Protein AF-A0A7K7WSP6-F1 (afdb_monomer_lite)

Radius of gyration: 15.65 Å; chains: 1; bounding box: 43×28×38 Å

Organism: NCBI:txid2585813

Sequence (96 aa):
SLLGRHLLRPRAAQAYAGALDAVVTDLLRRLQCQRDRHPQHLVPDVATEFYKFGLEGISSVLFGSRLGCLEPEVPRDTETFIRSINTMFVTTLLTM

Structure (mmCIF, N/CA/C/O backbone):
data_AF-A0A7K7WSP6-F1
#
_entry.id   AF-A0A7K7WSP6-F1
#
loop_
_atom_site.group_PDB
_atom_site.id
_atom_site.type_symbol
_atom_site.label_atom_id
_atom_site.label_alt_id
_atom_site.label_comp_id
_atom_site.label_asym_id
_atom_site.label_entity_id
_atom_site.label_seq_id
_atom_site.pdbx_PDB_ins_code
_atom_site.Cartn_x
_atom_site.Cartn_y
_atom_site.Cartn_z
_atom_site.occupancy
_atom_site.B_iso_or_equiv
_atom_site.auth_seq_id
_atom_site.auth_comp_id
_atom_site.auth_asym_id
_atom_site.auth_atom_id
_atom_site.pdbx_PDB_model_num
ATOM 1 N N . SER A 1 1 ? 21.387 9.123 -11.906 1.00 63.88 1 SER A N 1
ATOM 2 C CA . SER A 1 1 ? 21.545 7.851 -11.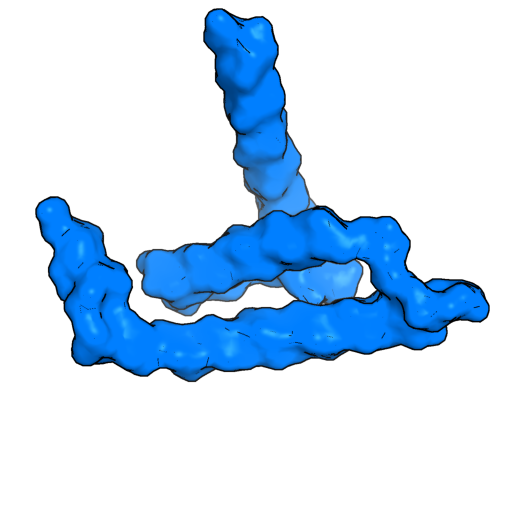171 1.00 63.88 1 SER A CA 1
ATOM 3 C C . SER A 1 1 ? 20.999 6.695 -12.007 1.00 63.88 1 SER A C 1
ATOM 5 O O . SER A 1 1 ? 20.212 6.941 -12.920 1.00 63.88 1 SER A O 1
ATOM 7 N N . LEU A 1 2 ? 21.411 5.454 -11.716 1.00 71.81 2 LEU A N 1
ATOM 8 C CA . LEU A 1 2 ? 20.865 4.236 -12.336 1.00 71.81 2 LEU A CA 1
ATOM 9 C C . LEU A 1 2 ? 19.335 4.161 -12.146 1.00 71.81 2 LEU A C 1
ATOM 11 O O . LEU A 1 2 ? 18.601 4.003 -13.116 1.00 71.81 2 LEU A O 1
ATOM 15 N N . LEU A 1 3 ? 18.861 4.423 -10.922 1.00 73.12 3 LEU A N 1
ATOM 16 C CA . LEU A 1 3 ? 17.440 4.420 -10.547 1.00 73.12 3 LEU A CA 1
ATOM 17 C C . LEU A 1 3 ? 16.590 5.414 -11.348 1.00 73.12 3 LEU A C 1
ATOM 19 O O . LEU A 1 3 ? 15.512 5.061 -11.815 1.00 73.12 3 LEU A O 1
ATOM 23 N N . GLY A 1 4 ? 17.083 6.635 -11.584 1.00 75.31 4 GLY A N 1
ATOM 24 C CA . GLY A 1 4 ? 16.319 7.653 -12.315 1.00 75.31 4 GLY A CA 1
ATOM 25 C C . GLY A 1 4 ? 15.951 7.229 -13.741 1.00 75.31 4 GLY A C 1
ATOM 26 O O . GLY A 1 4 ? 14.898 7.602 -14.247 1.00 75.31 4 GLY A O 1
ATOM 27 N N . ARG A 1 5 ? 16.769 6.389 -14.390 1.00 75.75 5 ARG A N 1
ATOM 28 C CA . ARG A 1 5 ? 16.467 5.874 -15.736 1.00 75.75 5 ARG A CA 1
ATOM 29 C C . ARG A 1 5 ? 15.322 4.859 -15.745 1.00 75.75 5 ARG A C 1
ATOM 31 O O . ARG A 1 5 ? 14.656 4.753 -16.770 1.00 75.75 5 ARG A O 1
ATOM 38 N N . HIS A 1 6 ? 15.109 4.144 -14.645 1.00 76.38 6 HIS A N 1
ATOM 39 C CA . HIS A 1 6 ? 14.060 3.131 -14.517 1.00 76.38 6 HIS A CA 1
ATOM 40 C C . HIS A 1 6 ? 12.777 3.699 -13.899 1.00 76.38 6 HIS A C 1
ATOM 42 O O . HIS A 1 6 ? 11.695 3.326 -14.323 1.00 76.38 6 HIS A O 1
ATOM 48 N N . LEU A 1 7 ? 12.883 4.661 -12.979 1.00 78.81 7 LEU A N 1
ATOM 49 C CA . LEU A 1 7 ? 11.720 5.213 -12.277 1.00 78.81 7 LEU A CA 1
ATOM 50 C C . LEU A 1 7 ? 11.122 6.463 -12.936 1.00 78.81 7 LEU A C 1
ATOM 52 O O . LEU A 1 7 ? 9.922 6.681 -12.834 1.00 78.81 7 LEU A O 1
ATOM 56 N N . LEU A 1 8 ? 11.932 7.291 -13.610 1.00 79.50 8 LEU A N 1
ATOM 57 C CA . LEU A 1 8 ? 11.489 8.615 -14.084 1.00 79.50 8 LEU A CA 1
ATOM 58 C C . LEU A 1 8 ? 11.253 8.680 -15.597 1.00 79.50 8 LEU A C 1
ATOM 60 O O . LEU A 1 8 ? 10.684 9.650 -16.093 1.00 79.50 8 LEU A O 1
ATOM 64 N N . ARG A 1 9 ? 11.704 7.679 -16.365 1.00 85.25 9 ARG A N 1
ATOM 65 C CA . ARG A 1 9 ? 11.460 7.655 -17.814 1.00 85.25 9 ARG A CA 1
ATOM 66 C C . ARG A 1 9 ? 10.016 7.232 -18.077 1.00 85.25 9 ARG A C 1
ATOM 68 O O . ARG A 1 9 ? 9.668 6.130 -17.663 1.00 85.25 9 ARG A O 1
ATOM 75 N N . PRO A 1 10 ? 9.221 7.994 -18.852 1.00 84.12 10 PRO A N 1
ATOM 76 C CA . PRO A 1 10 ? 7.806 7.690 -19.073 1.00 84.12 10 PRO A CA 1
ATOM 77 C C . PRO A 1 10 ? 7.546 6.252 -19.533 1.00 84.12 10 PRO A C 1
ATOM 79 O O . PRO A 1 10 ? 6.693 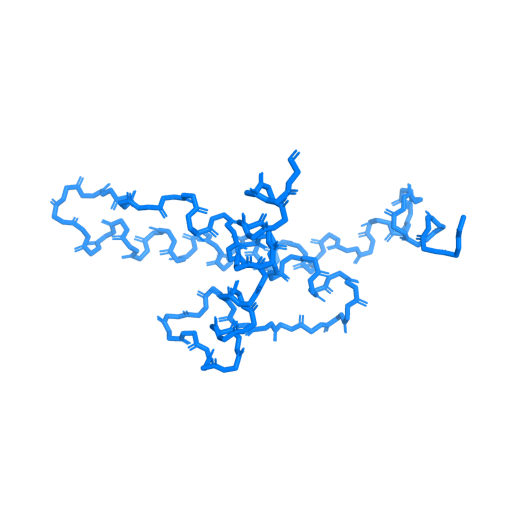5.579 -18.972 1.00 84.12 10 PRO A O 1
ATOM 82 N N . ARG A 1 11 ? 8.347 5.736 -20.479 1.00 83.31 11 ARG A N 1
ATOM 83 C CA . ARG A 1 11 ? 8.229 4.345 -20.959 1.00 83.31 11 ARG A CA 1
ATOM 84 C C . ARG A 1 11 ? 8.497 3.297 -19.877 1.00 83.31 11 ARG A C 1
ATOM 86 O O . ARG A 1 11 ? 7.879 2.244 -19.898 1.00 83.31 11 ARG A O 1
ATOM 93 N N . ALA A 1 12 ? 9.432 3.569 -18.969 1.00 80.75 12 ALA A N 1
ATOM 94 C CA . ALA A 1 12 ? 9.740 2.659 -17.871 1.00 80.75 12 ALA A CA 1
ATOM 95 C C . ALA A 1 12 ? 8.666 2.752 -16.775 1.00 80.75 12 ALA A C 1
ATOM 97 O O . ALA A 1 12 ? 8.189 1.725 -16.309 1.00 80.75 12 ALA A O 1
ATOM 98 N N . ALA A 1 13 ? 8.197 3.965 -16.466 1.00 82.69 13 ALA A N 1
ATOM 99 C CA . ALA A 1 13 ? 7.094 4.193 -15.535 1.00 82.69 13 ALA A CA 1
ATOM 100 C C . ALA A 1 13 ? 5.788 3.514 -15.987 1.00 82.69 13 ALA A C 1
ATOM 102 O O . ALA A 1 13 ? 5.038 2.991 -15.168 1.00 82.69 13 ALA A O 1
ATOM 103 N N . GLN A 1 14 ? 5.545 3.465 -17.299 1.00 88.69 14 GLN A N 1
ATOM 104 C CA . GLN A 1 14 ? 4.370 2.821 -17.886 1.00 88.69 14 GLN A CA 1
ATOM 105 C C . GLN A 1 14 ? 4.298 1.317 -17.574 1.00 88.69 14 GLN A C 1
ATOM 107 O O . GLN A 1 14 ? 3.204 0.779 -17.427 1.00 88.69 14 GLN A O 1
ATOM 112 N N . ALA A 1 15 ? 5.446 0.650 -17.406 1.00 89.31 15 ALA A N 1
ATOM 113 C CA . ALA A 1 15 ? 5.499 -0.764 -17.034 1.00 89.31 15 ALA A CA 1
ATOM 114 C C . ALA A 1 15 ? 4.954 -1.029 -15.619 1.00 89.31 15 ALA A C 1
ATOM 116 O O . ALA A 1 15 ? 4.531 -2.143 -15.322 1.00 89.31 15 ALA A O 1
ATOM 117 N N . TYR A 1 16 ? 4.923 -0.011 -14.756 1.00 90.44 16 TYR A N 1
ATOM 118 C CA . TYR A 1 16 ? 4.436 -0.128 -13.382 1.00 90.44 16 TYR A CA 1
ATOM 119 C C . TYR A 1 16 ? 2.927 0.082 -13.245 1.00 90.44 16 TYR A C 1
ATOM 121 O O . TYR A 1 16 ? 2.386 -0.159 -12.168 1.00 90.44 16 TYR A O 1
ATOM 129 N N . ALA A 1 17 ? 2.236 0.498 -14.314 1.00 91.62 17 ALA A N 1
ATOM 130 C CA . ALA A 1 17 ? 0.809 0.806 -14.269 1.00 91.62 17 ALA A CA 1
ATOM 131 C C . ALA A 1 17 ? -0.022 -0.377 -13.749 1.00 91.62 17 ALA A C 1
ATOM 133 O O . ALA A 1 17 ? -0.829 -0.192 -12.849 1.00 91.62 17 ALA A O 1
ATOM 134 N N . GLY A 1 18 ? 0.232 -1.595 -14.242 1.00 94.25 18 GLY A N 1
ATOM 135 C CA . GLY A 1 18 ? -0.491 -2.788 -13.787 1.00 94.25 18 GLY A CA 1
ATOM 136 C C . GLY A 1 18 ? -0.217 -3.145 -12.322 1.00 94.25 18 GLY A C 1
ATOM 137 O O . GLY A 1 18 ? -1.134 -3.513 -11.595 1.00 94.25 18 GLY A O 1
ATOM 138 N N . ALA A 1 19 ? 1.029 -2.990 -11.863 1.00 93.62 19 ALA A N 1
ATOM 139 C CA . ALA A 1 19 ? 1.380 -3.242 -10.466 1.00 93.62 19 ALA A CA 1
ATOM 140 C C . ALA A 1 19 ? 0.694 -2.235 -9.528 1.00 93.62 19 ALA A C 1
ATOM 142 O O . ALA A 1 19 ? 0.132 -2.623 -8.508 1.00 93.62 19 ALA A O 1
ATOM 143 N N . LEU A 1 20 ? 0.696 -0.950 -9.892 1.00 94.88 20 LEU A N 1
ATOM 144 C CA . LEU A 1 20 ? 0.038 0.094 -9.110 1.00 94.88 20 LEU A CA 1
ATOM 145 C C . LEU A 1 20 ? -1.489 -0.033 -9.140 1.00 94.88 20 LEU A C 1
ATOM 147 O O . LEU A 1 20 ? -2.115 0.150 -8.102 1.00 94.88 20 LEU A O 1
ATOM 151 N N . ASP A 1 21 ? -2.083 -0.390 -10.279 1.00 96.44 21 ASP A N 1
ATOM 152 C CA . ASP A 1 21 ? -3.528 -0.618 -10.408 1.00 96.44 21 ASP A CA 1
ATOM 153 C C . ASP A 1 21 ? -4.017 -1.739 -9.476 1.00 96.44 21 ASP A C 1
ATOM 155 O O . ASP A 1 21 ? -5.019 -1.583 -8.772 1.00 96.44 21 ASP A O 1
ATOM 159 N N . ALA A 1 22 ? -3.248 -2.828 -9.364 1.00 96.56 22 ALA A N 1
ATOM 160 C CA . ALA A 1 22 ? -3.528 -3.894 -8.405 1.00 96.56 22 ALA A CA 1
ATOM 161 C C . ALA A 1 22 ? -3.491 -3.385 -6.951 1.00 96.56 22 ALA A C 1
ATOM 163 O O . ALA A 1 22 ? -4.409 -3.652 -6.175 1.00 96.56 22 ALA A O 1
ATOM 164 N N . VAL A 1 23 ? -2.474 -2.596 -6.587 1.00 97.25 23 VAL A N 1
ATOM 165 C CA . VAL A 1 23 ? -2.350 -2.020 -5.235 1.00 97.25 23 VAL A CA 1
ATOM 166 C C . VAL A 1 23 ? -3.487 -1.031 -4.935 1.00 97.25 23 VAL A C 1
ATOM 168 O O . VAL A 1 23 ? -4.036 -1.042 -3.833 1.00 97.25 23 VAL A O 1
ATOM 171 N N . VAL A 1 24 ? -3.888 -0.203 -5.906 1.00 97.50 24 VAL A N 1
ATOM 172 C CA . VAL A 1 24 ? -5.034 0.716 -5.772 1.00 97.50 24 VAL A CA 1
ATOM 173 C C . VAL A 1 24 ? -6.334 -0.064 -5.589 1.00 97.50 24 VAL A C 1
ATOM 175 O O . VAL A 1 24 ? -7.130 0.272 -4.713 1.00 97.50 24 VAL A O 1
ATOM 178 N N . THR A 1 25 ? -6.536 -1.133 -6.359 1.00 97.81 25 THR A N 1
ATOM 179 C CA . THR A 1 25 ? -7.707 -2.010 -6.225 1.00 97.81 25 THR A CA 1
ATOM 180 C C . THR A 1 25 ? -7.790 -2.618 -4.823 1.00 97.81 25 THR A C 1
ATOM 182 O O . THR A 1 25 ? -8.864 -2.645 -4.215 1.00 97.81 25 THR A O 1
ATOM 185 N N . ASP A 1 26 ? -6.657 -3.054 -4.271 1.00 97.12 26 ASP A N 1
ATOM 186 C CA . ASP A 1 26 ? -6.592 -3.604 -2.916 1.00 97.12 26 ASP A CA 1
ATOM 187 C C . ASP A 1 26 ? -6.876 -2.544 -1.842 1.00 97.12 26 ASP A C 1
ATOM 189 O O . ASP A 1 26 ? -7.622 -2.813 -0.896 1.00 97.12 26 ASP A O 1
ATOM 193 N N . LEU A 1 27 ? -6.370 -1.317 -2.018 1.00 97.31 27 LEU A N 1
ATOM 194 C CA . LEU A 1 27 ? -6.682 -0.191 -1.135 1.00 97.31 27 LEU A CA 1
ATOM 195 C C . LEU A 1 27 ? -8.186 0.103 -1.136 1.00 97.31 27 LEU A C 1
ATOM 197 O O . LEU A 1 27 ? -8.790 0.207 -0.070 1.00 97.31 27 LEU A O 1
ATOM 201 N N . LEU A 1 28 ? -8.810 0.203 -2.313 1.00 97.00 28 LEU A N 1
ATOM 202 C CA . LEU A 1 28 ? -10.244 0.478 -2.426 1.00 97.00 28 LEU A CA 1
ATOM 203 C C . LEU A 1 28 ? -11.080 -0.595 -1.722 1.00 97.00 28 LEU A C 1
ATOM 205 O O . LEU A 1 28 ? -11.978 -0.257 -0.950 1.00 97.00 28 LEU A O 1
ATOM 209 N N . ARG A 1 29 ? -10.746 -1.876 -1.922 1.00 96.25 29 ARG A N 1
ATOM 210 C CA . ARG A 1 29 ? -11.424 -2.998 -1.255 1.00 96.25 29 ARG A CA 1
ATOM 211 C C . ARG A 1 29 ? -11.299 -2.906 0.267 1.00 96.25 29 ARG A C 1
ATOM 213 O O . ARG A 1 29 ? -12.273 -3.117 0.989 1.00 96.25 29 ARG A O 1
ATOM 220 N N . ARG A 1 30 ? -10.109 -2.565 0.765 1.00 94.75 30 ARG A N 1
ATOM 221 C CA . ARG A 1 30 ? -9.846 -2.404 2.198 1.00 94.75 30 ARG A CA 1
ATOM 222 C C . ARG A 1 30 ? -10.627 -1.236 2.800 1.00 94.75 30 ARG A C 1
ATOM 224 O O . ARG A 1 30 ? -11.247 -1.407 3.849 1.00 94.75 30 ARG A O 1
ATOM 231 N N . LEU A 1 31 ? -10.632 -0.080 2.136 1.00 95.56 31 LEU A N 1
ATOM 232 C CA . LEU A 1 31 ? -11.369 1.106 2.583 1.00 95.56 31 LEU A CA 1
ATOM 233 C C . LEU A 1 31 ? -12.879 0.852 2.604 1.00 95.56 31 LEU A C 1
ATOM 235 O O . LEU A 1 31 ? -13.535 1.208 3.579 1.00 95.56 31 LEU A O 1
ATOM 239 N N . GLN A 1 32 ? -13.420 0.188 1.577 1.00 95.38 32 GLN A N 1
ATOM 240 C CA . GLN A 1 32 ? -14.823 -0.241 1.548 1.00 95.38 32 GLN A CA 1
ATOM 241 C C . GLN A 1 32 ? -15.140 -1.155 2.734 1.00 95.38 32 GLN A C 1
ATOM 243 O O . GLN A 1 32 ? -16.065 -0.877 3.487 1.00 95.38 32 GLN A O 1
ATOM 248 N N . CYS A 1 33 ? -14.316 -2.177 2.974 1.00 93.31 33 CYS A N 1
ATOM 249 C CA . CYS A 1 33 ? -14.497 -3.099 4.093 1.00 93.31 33 CYS A CA 1
ATOM 250 C C . CYS A 1 33 ? -14.477 -2.389 5.460 1.00 93.31 33 CYS A C 1
ATOM 252 O O . CYS A 1 33 ? -15.315 -2.673 6.314 1.00 93.31 33 CYS A O 1
ATOM 254 N N . GLN A 1 34 ? -13.555 -1.446 5.681 1.00 92.81 34 GLN A N 1
ATOM 255 C CA . GLN A 1 34 ? -13.523 -0.678 6.932 1.00 92.81 34 GLN A CA 1
ATOM 256 C C . GLN A 1 34 ? -14.737 0.229 7.085 1.00 92.81 34 GLN A C 1
ATOM 258 O O . GLN A 1 34 ? -15.358 0.246 8.147 1.00 92.81 34 GLN A O 1
ATOM 263 N N . ARG A 1 35 ? -15.099 0.937 6.014 1.00 95.00 35 ARG A N 1
ATOM 264 C CA . ARG A 1 35 ? -16.280 1.791 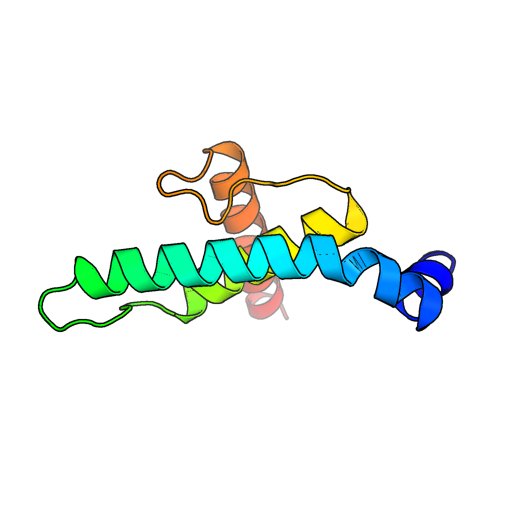5.980 1.00 95.00 35 ARG A CA 1
ATOM 265 C C . ARG A 1 35 ? -17.535 0.990 6.314 1.00 95.00 35 ARG A C 1
ATOM 267 O O . ARG A 1 35 ? -18.315 1.411 7.154 1.00 95.00 35 ARG A O 1
ATOM 274 N N . ASP A 1 36 ? -17.717 -0.172 5.700 1.00 94.81 36 ASP A N 1
ATOM 275 C CA . ASP A 1 36 ? -18.926 -0.981 5.858 1.00 94.81 36 ASP A CA 1
ATOM 276 C C . ASP A 1 36 ? -19.018 -1.634 7.253 1.00 94.81 36 ASP A C 1
ATOM 278 O O . ASP A 1 36 ? -20.113 -1.911 7.734 1.00 94.81 36 ASP A O 1
ATOM 282 N N . ARG A 1 37 ? -17.881 -1.831 7.937 1.00 92.00 37 ARG A N 1
ATOM 283 C CA . ARG A 1 37 ? -17.822 -2.312 9.331 1.00 92.00 37 ARG A CA 1
ATOM 284 C C . ARG A 1 37 ? -18.004 -1.206 10.370 1.00 92.00 37 ARG A C 1
ATOM 286 O O . ARG A 1 37 ? -18.327 -1.506 11.518 1.00 92.00 37 ARG A O 1
ATOM 293 N N . HIS A 1 38 ? -17.759 0.052 10.010 1.00 92.44 38 HIS A N 1
ATOM 294 C CA . HIS A 1 38 ? -17.858 1.166 10.943 1.00 92.44 38 HIS A CA 1
ATOM 295 C C . HIS A 1 38 ? -19.324 1.615 11.099 1.00 92.44 38 HIS A C 1
ATOM 297 O O . HIS A 1 38 ? -19.978 1.865 10.087 1.00 92.44 38 HIS A O 1
ATOM 303 N N . PRO A 1 39 ? -19.846 1.821 12.326 1.00 92.88 39 PRO A N 1
ATOM 304 C CA . PRO A 1 39 ? -21.256 2.180 12.551 1.00 92.88 39 PRO A CA 1
ATOM 305 C C . PRO A 1 39 ? -21.717 3.455 11.832 1.00 92.88 39 PRO A C 1
ATOM 307 O O . PRO A 1 39 ? -22.895 3.620 11.540 1.00 92.88 39 PRO A O 1
ATOM 310 N N . GLN A 1 40 ? -20.785 4.371 11.567 1.00 94.50 40 GLN A N 1
ATOM 311 C CA . GLN A 1 40 ? -21.048 5.642 10.884 1.00 94.50 40 GLN A CA 1
ATOM 312 C C . GLN A 1 40 ? -20.701 5.613 9.388 1.00 94.50 40 GLN A C 1
ATOM 314 O O . GLN A 1 40 ? -20.728 6.657 8.748 1.00 94.50 40 GLN A O 1
ATOM 319 N N . HIS A 1 41 ? -20.330 4.456 8.833 1.00 93.56 41 HIS A N 1
ATOM 320 C CA . HIS A 1 41 ? -19.847 4.330 7.457 1.00 93.56 41 HIS A CA 1
ATOM 321 C C . HIS A 1 41 ? -18.645 5.231 7.137 1.00 93.56 41 HIS A C 1
ATOM 323 O O . HIS A 1 41 ? -18.614 5.923 6.119 1.00 93.56 41 HIS A O 1
ATOM 329 N N . LEU A 1 42 ? -17.635 5.211 8.010 1.00 93.25 42 LEU A N 1
ATOM 330 C CA . LEU A 1 42 ? -16.425 6.028 7.899 1.00 93.25 42 LEU A CA 1
ATOM 331 C C . LEU A 1 42 ? -15.171 5.160 7.977 1.00 93.25 42 LEU A C 1
ATOM 333 O O . LEU A 1 42 ? -15.174 4.107 8.610 1.00 93.25 42 LEU A O 1
ATOM 337 N N . VAL A 1 43 ? -14.091 5.636 7.361 1.00 94.44 43 VAL A N 1
ATOM 338 C CA . VAL A 1 43 ? -12.744 5.101 7.583 1.00 94.44 43 VAL A CA 1
ATOM 339 C C . VAL A 1 43 ? -12.098 5.960 8.673 1.00 94.44 43 VAL A C 1
ATOM 341 O O . VAL A 1 43 ? -11.837 7.136 8.416 1.00 94.44 43 VAL A O 1
ATOM 344 N N . PRO A 1 44 ? -11.884 5.428 9.889 1.00 89.44 44 PRO A N 1
ATOM 345 C CA . PRO A 1 44 ? -11.496 6.240 11.043 1.00 89.44 44 PRO A CA 1
ATOM 346 C C . PRO A 1 44 ? -10.080 6.817 10.930 1.00 89.44 44 PRO A C 1
ATOM 348 O O . PRO A 1 44 ? -9.842 7.926 11.397 1.00 89.44 44 PRO A O 1
ATOM 351 N N . ASP A 1 45 ? -9.156 6.099 10.285 1.00 90.81 45 ASP A N 1
ATOM 352 C CA . ASP A 1 45 ? -7.772 6.540 10.102 1.00 90.81 45 ASP A CA 1
ATOM 353 C C . ASP A 1 45 ? -7.305 6.320 8.659 1.00 90.81 45 ASP A C 1
ATOM 355 O O . ASP A 1 45 ? -6.667 5.330 8.302 1.00 90.81 45 ASP A O 1
ATOM 359 N N . VAL A 1 46 ? -7.647 7.283 7.806 1.00 92.50 46 VAL A N 1
ATOM 360 C CA . VAL A 1 46 ? -7.256 7.285 6.392 1.00 92.50 46 VAL A CA 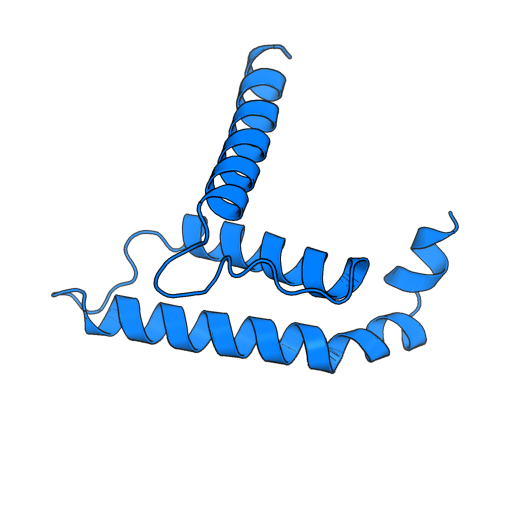1
ATOM 361 C C . VAL A 1 46 ? -5.744 7.484 6.221 1.00 92.50 46 VAL A C 1
ATOM 363 O O . VAL A 1 46 ? -5.165 6.973 5.262 1.00 92.50 46 VAL A O 1
ATOM 366 N N . ALA A 1 47 ? -5.081 8.186 7.146 1.00 89.12 47 ALA A N 1
ATOM 367 C CA . ALA A 1 47 ? -3.647 8.449 7.061 1.00 89.12 47 ALA A CA 1
ATOM 368 C C . ALA A 1 47 ? -2.843 7.149 7.188 1.00 89.12 47 ALA A C 1
ATOM 370 O O . ALA A 1 47 ? -1.989 6.870 6.345 1.00 89.12 47 ALA A O 1
ATOM 371 N N . THR A 1 48 ? -3.169 6.311 8.176 1.00 88.25 48 THR A N 1
ATOM 372 C CA . THR A 1 48 ? -2.551 4.986 8.340 1.00 88.25 48 THR A CA 1
ATOM 373 C C . THR A 1 48 ? -2.748 4.101 7.109 1.00 88.25 48 THR A C 1
ATOM 375 O O . THR A 1 48 ? -1.827 3.390 6.698 1.00 88.25 48 THR A O 1
ATOM 378 N N . GLU A 1 49 ? -3.920 4.158 6.478 1.00 92.44 49 GLU A N 1
ATOM 379 C CA . GLU A 1 49 ? -4.190 3.399 5.255 1.00 92.44 49 GLU A CA 1
ATOM 380 C C . GLU A 1 49 ? -3.368 3.907 4.058 1.00 92.44 49 GLU A C 1
ATOM 382 O O . GLU A 1 49 ? -2.833 3.103 3.290 1.00 92.44 49 GLU A O 1
ATOM 387 N N . PHE A 1 50 ? -3.140 5.220 3.951 1.00 93.00 50 PHE A N 1
ATOM 388 C CA . PHE A 1 50 ? -2.230 5.775 2.946 1.00 93.00 50 PHE A CA 1
ATOM 389 C C . PHE A 1 50 ? -0.756 5.440 3.197 1.00 93.00 50 PHE A C 1
ATOM 391 O O . PHE A 1 50 ? -0.021 5.227 2.232 1.00 93.00 50 PHE A O 1
ATOM 398 N N . TYR A 1 51 ? -0.315 5.326 4.453 1.00 88.12 51 TYR A N 1
ATOM 399 C CA . TYR A 1 51 ? 1.042 4.855 4.756 1.00 88.12 51 TYR A CA 1
ATOM 400 C C . TYR A 1 51 ? 1.258 3.412 4.291 1.00 88.12 51 TYR A C 1
ATOM 402 O O . TYR A 1 51 ? 2.256 3.117 3.628 1.00 88.12 51 TYR A O 1
ATOM 410 N N . LYS A 1 52 ? 0.300 2.521 4.573 1.00 91.69 52 LYS A N 1
ATOM 411 C CA . LYS A 1 52 ? 0.323 1.131 4.089 1.00 91.69 52 LYS A CA 1
ATOM 412 C C . LYS A 1 52 ? 0.307 1.069 2.565 1.00 91.69 52 LYS A C 1
ATOM 414 O O . LYS A 1 52 ? 1.098 0.336 1.978 1.00 91.69 52 LYS A O 1
ATOM 419 N N . PHE A 1 53 ? -0.545 1.872 1.926 1.00 95.06 53 PHE A N 1
ATOM 420 C CA . PHE A 1 53 ? -0.609 1.986 0.470 1.00 95.06 53 PHE A CA 1
ATOM 421 C C . PHE A 1 53 ? 0.720 2.442 -0.136 1.00 95.06 53 PHE A C 1
ATOM 423 O O . PHE A 1 53 ? 1.204 1.821 -1.079 1.00 95.06 53 PHE A O 1
ATOM 430 N N . GLY A 1 54 ? 1.331 3.496 0.410 1.00 93.19 54 GLY A N 1
ATOM 431 C CA . GLY A 1 54 ? 2.605 4.009 -0.085 1.00 93.19 54 GLY A CA 1
ATOM 432 C C . GLY A 1 54 ? 3.706 2.954 -0.021 1.00 93.19 54 GLY A C 1
ATOM 433 O O . GLY A 1 54 ? 4.466 2.794 -0.978 1.00 93.19 54 GLY A O 1
ATOM 434 N N . LEU A 1 55 ? 3.748 2.185 1.072 1.00 92.06 55 LEU A N 1
ATOM 435 C CA . LEU A 1 55 ? 4.729 1.122 1.244 1.00 92.06 55 LEU A CA 1
ATOM 436 C C . LEU A 1 55 ? 4.485 -0.073 0.307 1.00 92.06 55 LEU A C 1
ATOM 438 O O . LEU A 1 55 ? 5.422 -0.577 -0.316 1.00 92.06 55 LEU A O 1
ATOM 442 N N . GLU A 1 56 ? 3.235 -0.503 0.158 1.00 94.50 56 GLU A N 1
ATOM 443 C CA . GLU A 1 56 ? 2.858 -1.567 -0.778 1.00 94.50 56 GLU A CA 1
ATOM 444 C C . GLU A 1 56 ? 3.137 -1.158 -2.235 1.00 94.50 56 GLU A C 1
ATOM 446 O O . GLU A 1 56 ? 3.643 -1.948 -3.030 1.00 94.50 56 GLU A O 1
ATOM 451 N N . GLY A 1 57 ? 2.867 0.102 -2.582 1.00 94.94 57 GLY A N 1
ATOM 452 C CA . GLY A 1 57 ? 3.094 0.646 -3.916 1.00 94.94 57 GLY A CA 1
ATOM 453 C C . GLY A 1 57 ? 4.576 0.693 -4.273 1.00 94.94 57 GLY A C 1
ATOM 454 O O . GLY A 1 57 ? 4.979 0.175 -5.315 1.00 94.94 57 GLY A O 1
ATOM 455 N N . ILE A 1 58 ? 5.416 1.263 -3.402 1.00 90.94 58 ILE A N 1
ATOM 456 C CA . ILE A 1 58 ? 6.851 1.365 -3.689 1.00 90.94 58 ILE A CA 1
ATOM 457 C C . ILE A 1 58 ? 7.538 -0.006 -3.694 1.00 90.94 58 ILE A C 1
ATOM 459 O O . ILE A 1 58 ? 8.403 -0.239 -4.535 1.00 90.94 58 ILE A O 1
ATOM 463 N N . SER A 1 59 ? 7.130 -0.937 -2.826 1.00 90.94 59 SER A N 1
ATOM 464 C CA . SER A 1 59 ? 7.661 -2.308 -2.834 1.00 90.94 59 SER A CA 1
ATOM 465 C C . SER A 1 59 ? 7.265 -3.074 -4.097 1.00 90.94 59 SER A C 1
ATOM 467 O O . SER A 1 59 ? 8.123 -3.703 -4.718 1.00 90.94 59 SER A O 1
ATOM 469 N N . SER A 1 60 ? 6.022 -2.911 -4.558 1.00 92.88 60 SER A N 1
ATOM 470 C CA . SER A 1 60 ? 5.554 -3.496 -5.820 1.00 92.88 60 SER A CA 1
ATOM 471 C C . SER A 1 60 ? 6.348 -2.983 -7.026 1.00 92.88 60 SER A C 1
ATOM 473 O O . SER A 1 60 ? 6.661 -3.751 -7.931 1.00 92.88 60 SER A O 1
ATOM 475 N N . VAL A 1 61 ? 6.718 -1.697 -7.037 1.00 91.19 61 VAL A N 1
ATOM 476 C CA . VAL A 1 61 ? 7.491 -1.083 -8.131 1.00 91.19 61 VAL A CA 1
ATOM 477 C C . VAL A 1 61 ? 8.978 -1.436 -8.069 1.00 91.19 61 VAL A C 1
ATOM 479 O O . VAL A 1 61 ? 9.577 -1.747 -9.098 1.00 91.19 61 VAL A O 1
ATOM 482 N N . LEU A 1 62 ? 9.595 -1.365 -6.886 1.00 88.62 62 LEU A N 1
ATOM 483 C CA . LEU A 1 62 ? 11.041 -1.548 -6.732 1.00 88.62 62 LEU A CA 1
ATOM 484 C C . LEU A 1 62 ? 11.460 -3.015 -6.696 1.00 88.62 62 LEU A C 1
ATOM 486 O O . LEU A 1 62 ? 12.512 -3.357 -7.232 1.00 88.62 62 LEU A O 1
ATOM 490 N N . PHE A 1 63 ? 10.662 -3.863 -6.050 1.00 88.25 63 PHE A N 1
ATOM 491 C CA . PHE A 1 63 ? 11.016 -5.255 -5.777 1.00 88.25 63 PHE A CA 1
ATOM 492 C C . PHE A 1 63 ? 10.147 -6.253 -6.542 1.00 88.25 63 PHE A C 1
ATOM 494 O O . PHE A 1 63 ? 10.449 -7.444 -6.529 1.00 88.25 63 PHE A O 1
ATOM 501 N N . GLY A 1 64 ? 9.078 -5.796 -7.206 1.00 88.88 64 GLY A N 1
ATOM 502 C CA . GLY A 1 64 ? 8.127 -6.691 -7.869 1.00 88.88 64 GLY A CA 1
ATOM 503 C C . GLY A 1 64 ? 7.405 -7.622 -6.890 1.00 88.88 64 GLY A C 1
ATOM 504 O O . GLY A 1 64 ? 6.934 -8.681 -7.297 1.00 88.88 64 GLY A O 1
ATOM 505 N N . SER A 1 65 ? 7.355 -7.263 -5.604 1.00 89.00 65 SER A N 1
ATOM 506 C CA . SER A 1 65 ? 6.800 -8.087 -4.532 1.00 89.00 65 SER A CA 1
ATOM 507 C C . SER A 1 65 ? 5.742 -7.332 -3.733 1.00 89.00 65 SER A C 1
ATOM 509 O O . SER A 1 65 ? 5.765 -6.107 -3.627 1.00 89.00 65 SER A O 1
ATOM 511 N N . ARG A 1 66 ? 4.797 -8.096 -3.180 1.00 91.69 66 ARG A N 1
ATOM 512 C CA . ARG A 1 66 ? 3.728 -7.609 -2.307 1.00 91.69 66 ARG A CA 1
ATOM 513 C C . ARG A 1 66 ? 4.133 -7.855 -0.856 1.00 91.69 66 ARG A C 1
ATOM 515 O O . ARG A 1 66 ? 4.500 -8.977 -0.512 1.00 91.69 66 ARG A O 1
ATOM 522 N N . LEU A 1 67 ? 4.079 -6.822 -0.021 1.00 90.31 67 LEU A N 1
ATOM 523 C CA . LEU A 1 67 ? 4.410 -6.915 1.408 1.00 90.31 67 LEU A CA 1
ATOM 524 C C . LEU A 1 67 ? 3.196 -7.308 2.260 1.00 90.31 67 LEU A C 1
ATOM 526 O O . LEU A 1 67 ? 3.346 -7.649 3.435 1.00 90.31 67 LEU A O 1
ATOM 530 N N . GLY A 1 68 ? 1.994 -7.250 1.681 1.00 92.31 68 GLY A N 1
A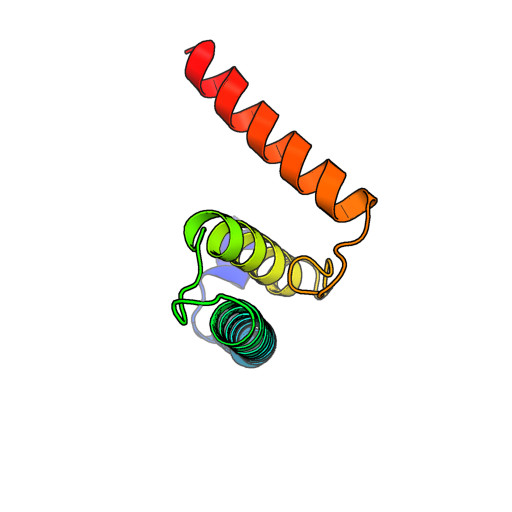TOM 531 C CA . GLY A 1 68 ? 0.750 -7.574 2.373 1.00 92.31 68 GLY A CA 1
ATOM 532 C C . GLY A 1 68 ? 0.287 -6.473 3.330 1.00 92.31 68 GLY A C 1
ATOM 533 O O . GLY A 1 68 ? -0.475 -6.739 4.254 1.00 92.31 68 GLY A O 1
ATOM 534 N N . CYS A 1 69 ? 0.712 -5.221 3.125 1.00 92.31 69 CYS A N 1
ATOM 535 C CA . CYS A 1 69 ? 0.339 -4.089 3.982 1.00 92.31 69 CYS A CA 1
ATOM 536 C C . CYS A 1 69 ? -1.170 -3.806 3.958 1.00 92.31 69 CYS A C 1
ATOM 538 O O . CYS A 1 69 ? -1.709 -3.218 4.895 1.00 92.31 69 CYS A O 1
ATOM 540 N N . LEU A 1 70 ? -1.844 -4.192 2.871 1.00 94.25 70 LEU A N 1
ATOM 541 C CA . LEU A 1 70 ? -3.271 -3.962 2.645 1.00 94.25 70 LEU A CA 1
ATOM 542 C C . LEU A 1 70 ? -4.138 -5.190 2.973 1.00 94.25 70 LEU A C 1
ATOM 544 O O . LEU A 1 70 ? -5.365 -5.085 2.945 1.00 94.25 70 LEU A O 1
ATOM 548 N N . GLU A 1 71 ? -3.539 -6.317 3.361 1.00 91.31 71 GLU A N 1
ATOM 549 C CA . GLU A 1 71 ? -4.278 -7.525 3.744 1.00 91.31 71 GLU A CA 1
ATOM 550 C C . GLU A 1 71 ? -5.067 -7.323 5.045 1.00 91.31 71 GLU A C 1
ATOM 552 O O . GLU A 1 71 ? -4.612 -6.584 5.927 1.00 91.31 71 GLU A O 1
ATOM 557 N N . PRO A 1 72 ? -6.245 -7.960 5.213 1.00 86.06 72 PRO A N 1
ATOM 558 C CA . PRO A 1 72 ? -7.054 -7.830 6.428 1.00 86.06 72 PRO A CA 1
ATOM 559 C C . PRO A 1 72 ? -6.250 -8.061 7.713 1.00 86.06 72 PRO A C 1
ATOM 561 O O . PRO A 1 72 ? -6.419 -7.315 8.677 1.00 86.06 72 PRO A O 1
ATOM 564 N N . GLU A 1 73 ? -5.343 -9.038 7.680 1.00 87.31 73 GLU A N 1
ATOM 565 C CA . GLU A 1 73 ? -4.330 -9.291 8.698 1.00 87.31 73 GLU A CA 1
ATOM 566 C C . GLU A 1 73 ? -2.946 -9.038 8.090 1.00 87.31 73 GLU A C 1
ATOM 568 O O . GLU A 1 73 ? -2.520 -9.732 7.168 1.00 87.31 73 GLU A O 1
ATOM 573 N N . VAL A 1 74 ? -2.260 -8.002 8.579 1.00 86.62 74 VAL A N 1
ATOM 574 C CA . VAL A 1 74 ? -0.930 -7.633 8.084 1.00 86.62 74 VAL A CA 1
ATOM 575 C C . VAL A 1 74 ? 0.102 -8.601 8.674 1.00 86.62 74 VAL A C 1
ATOM 577 O O . VAL A 1 74 ? 0.082 -8.826 9.887 1.00 86.62 74 VAL A O 1
ATOM 580 N N . PRO A 1 75 ? 1.031 -9.154 7.871 1.00 89.75 75 PRO A N 1
ATOM 581 C CA . PRO A 1 75 ? 2.097 -10.002 8.393 1.00 89.75 75 PRO A CA 1
ATOM 582 C C . PRO A 1 75 ? 2.917 -9.291 9.479 1.00 89.75 75 PRO A C 1
ATOM 584 O O . PRO A 1 75 ? 3.259 -8.115 9.340 1.00 89.75 75 PRO A O 1
ATOM 587 N N . ARG A 1 76 ? 3.286 -10.012 10.546 1.00 89.12 76 ARG A N 1
ATOM 588 C CA . ARG A 1 76 ? 4.019 -9.443 11.697 1.00 89.12 76 ARG A CA 1
ATOM 589 C C . ARG A 1 76 ? 5.329 -8.762 11.306 1.00 89.12 76 ARG A C 1
ATOM 591 O O . ARG A 1 76 ? 5.663 -7.709 11.849 1.00 89.12 76 ARG A O 1
ATOM 598 N N . ASP A 1 77 ? 6.055 -9.344 10.359 1.00 85.88 77 ASP A N 1
ATOM 599 C CA . ASP A 1 77 ? 7.323 -8.789 9.881 1.00 85.88 77 ASP A CA 1
ATOM 600 C C . ASP A 1 77 ? 7.094 -7.470 9.129 1.00 85.88 77 ASP A C 1
ATOM 602 O O . ASP A 1 77 ? 7.813 -6.495 9.349 1.00 85.88 77 ASP A O 1
ATOM 606 N N . THR A 1 78 ? 6.031 -7.396 8.323 1.00 85.19 78 THR A N 1
ATOM 607 C CA . THR A 1 78 ? 5.603 -6.170 7.634 1.00 85.19 78 THR A CA 1
ATOM 608 C C . THR A 1 78 ? 5.189 -5.091 8.635 1.00 85.19 78 THR A C 1
ATOM 610 O O . THR A 1 78 ? 5.592 -3.936 8.503 1.00 85.19 78 THR A O 1
ATOM 613 N N . GLU A 1 79 ? 4.438 -5.452 9.679 1.00 84.50 79 GLU A N 1
ATOM 614 C CA . GLU A 1 79 ? 4.056 -4.514 10.739 1.00 84.50 79 GLU A CA 1
ATOM 615 C C . GLU A 1 79 ? 5.280 -3.994 11.508 1.00 84.50 79 GLU A C 1
ATOM 617 O O . GLU A 1 79 ? 5.393 -2.795 11.782 1.00 84.50 79 GLU A O 1
ATOM 622 N N . THR A 1 80 ? 6.228 -4.883 11.812 1.00 87.81 80 THR A N 1
ATOM 623 C CA . THR A 1 80 ? 7.495 -4.527 12.461 1.00 87.81 80 THR A CA 1
ATOM 624 C C . THR A 1 80 ? 8.276 -3.543 11.600 1.00 87.81 80 THR A C 1
ATOM 626 O O . THR A 1 80 ? 8.715 -2.508 12.097 1.00 87.81 80 THR A O 1
ATOM 629 N N . PHE A 1 81 ? 8.379 -3.804 10.297 1.00 84.81 81 PHE A N 1
ATOM 630 C CA . PHE A 1 81 ? 9.062 -2.924 9.357 1.00 84.81 81 PHE A CA 1
ATOM 631 C C . PHE A 1 81 ? 8.411 -1.534 9.258 1.00 84.81 81 PHE A C 1
ATOM 633 O O . PHE A 1 81 ? 9.109 -0.522 9.358 1.00 84.81 81 PHE A O 1
ATOM 640 N N . ILE A 1 82 ? 7.078 -1.461 9.147 1.00 82.75 82 ILE A N 1
ATOM 641 C CA . ILE A 1 82 ? 6.329 -0.190 9.158 1.00 82.75 82 ILE A CA 1
ATOM 642 C C . ILE A 1 82 ? 6.623 0.595 10.443 1.00 82.75 82 ILE A C 1
ATOM 644 O O . ILE A 1 82 ? 6.909 1.794 10.399 1.00 82.75 82 ILE A O 1
ATOM 648 N N . ARG A 1 83 ? 6.589 -0.084 11.595 1.00 85.12 83 ARG A N 1
ATOM 649 C CA . ARG A 1 83 ? 6.866 0.522 12.901 1.00 85.12 83 ARG A CA 1
ATOM 650 C C . ARG A 1 83 ? 8.296 1.049 12.985 1.00 85.12 83 ARG A C 1
ATOM 652 O O . ARG A 1 83 ? 8.491 2.166 13.451 1.00 85.12 83 ARG A O 1
ATOM 659 N N . SER A 1 84 ? 9.279 0.292 12.497 1.00 88.19 84 SER A N 1
ATOM 660 C CA . SER A 1 84 ? 10.681 0.717 12.458 1.00 88.19 84 SER A CA 1
ATOM 661 C C . SER A 1 84 ? 10.890 1.970 11.607 1.00 88.19 84 SER A C 1
ATOM 663 O O . SER A 1 84 ? 11.616 2.867 12.035 1.00 88.19 84 SER A O 1
ATOM 665 N N . ILE A 1 85 ? 10.231 2.074 10.446 1.00 82.88 85 ILE A N 1
ATOM 666 C CA . ILE A 1 85 ? 10.279 3.284 9.607 1.00 82.88 85 ILE A CA 1
ATOM 667 C C . ILE A 1 85 ? 9.693 4.484 10.357 1.00 82.88 85 ILE A C 1
ATOM 669 O O . ILE A 1 85 ? 10.310 5.548 10.386 1.00 82.88 85 ILE A O 1
ATOM 673 N N . ASN A 1 86 ? 8.528 4.317 10.989 1.00 81.94 86 ASN A N 1
ATOM 674 C CA . ASN A 1 86 ? 7.897 5.389 11.758 1.00 81.94 86 ASN A CA 1
ATOM 675 C C . ASN A 1 86 ? 8.810 5.867 12.902 1.00 81.94 86 ASN A C 1
ATOM 677 O O . ASN A 1 86 ? 9.081 7.060 13.024 1.00 81.94 86 ASN A O 1
ATOM 681 N N . THR A 1 87 ? 9.377 4.933 13.675 1.00 87.00 87 THR A N 1
ATOM 682 C CA . THR A 1 87 ? 10.351 5.253 14.727 1.00 87.00 87 THR A CA 1
ATO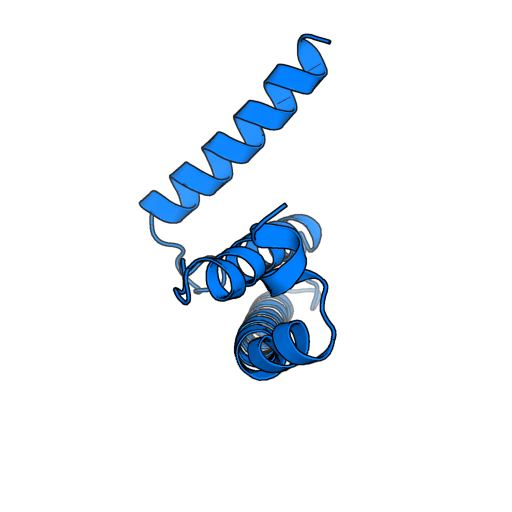M 683 C C . THR A 1 87 ? 11.545 6.026 14.171 1.00 87.00 87 THR A C 1
ATOM 685 O O . THR A 1 87 ? 11.912 7.048 14.738 1.00 87.00 87 THR A O 1
ATOM 688 N N . MET A 1 88 ? 12.124 5.595 13.045 1.00 88.50 88 MET A N 1
ATOM 689 C CA . MET A 1 88 ? 13.263 6.282 12.426 1.00 88.50 88 MET A CA 1
ATOM 690 C C . MET A 1 88 ? 12.940 7.740 12.073 1.00 88.50 88 MET A C 1
ATOM 692 O O . MET A 1 88 ? 13.730 8.629 12.401 1.00 88.50 88 MET A O 1
ATOM 696 N N . PHE A 1 89 ? 11.776 8.007 11.472 1.00 81.25 89 PHE A N 1
ATOM 697 C CA . PHE A 1 89 ? 11.354 9.372 11.154 1.00 81.25 89 PHE A CA 1
ATOM 698 C C . PHE A 1 89 ? 11.120 10.216 12.409 1.00 81.25 89 PHE A C 1
ATOM 700 O O . PHE A 1 89 ? 11.650 11.322 12.493 1.00 81.25 89 PHE A O 1
ATOM 707 N N . VAL A 1 90 ? 10.378 9.695 13.392 1.00 84.44 90 VAL A N 1
ATOM 708 C CA . VAL A 1 90 ? 10.081 10.408 14.645 1.00 84.44 90 VAL A CA 1
ATOM 709 C C . VAL A 1 90 ? 11.360 10.721 15.413 1.00 84.44 90 VAL A C 1
ATOM 711 O O . VAL A 1 90 ? 11.559 11.860 15.822 1.00 84.44 90 VAL A O 1
ATOM 714 N N . THR A 1 91 ? 12.255 9.745 15.583 1.00 85.38 91 THR A N 1
ATOM 715 C CA . THR A 1 91 ? 13.527 9.965 16.279 1.00 85.38 91 THR A CA 1
ATOM 716 C C . THR A 1 91 ? 14.370 11.005 15.553 1.00 85.38 91 THR A C 1
ATOM 718 O O . THR A 1 91 ? 14.864 11.917 16.202 1.00 85.38 91 THR A O 1
ATOM 721 N N . THR A 1 92 ? 14.475 10.929 14.222 1.00 83.12 92 THR A N 1
ATOM 722 C CA . THR A 1 92 ? 15.276 11.880 13.435 1.00 83.12 92 THR A CA 1
ATOM 723 C C . THR A 1 92 ? 14.745 13.310 13.560 1.00 83.12 92 THR A C 1
ATOM 725 O O . THR A 1 92 ? 15.528 14.224 13.796 1.00 83.12 92 THR A O 1
ATOM 728 N N . LEU A 1 93 ? 13.423 13.499 13.463 1.00 77.31 93 LEU A N 1
ATOM 729 C CA . LEU A 1 93 ? 12.755 14.797 13.632 1.00 77.31 93 LEU A CA 1
ATOM 730 C C . LEU A 1 93 ? 12.894 15.376 15.044 1.00 77.31 93 LEU A C 1
ATOM 732 O O . LEU A 1 93 ? 12.914 16.590 15.188 1.00 77.31 93 LEU A O 1
ATOM 736 N N . LEU A 1 94 ? 12.968 14.530 16.074 1.00 70.06 94 LEU A N 1
ATOM 737 C CA . LEU A 1 94 ? 13.160 14.965 17.461 1.00 70.06 94 LEU A CA 1
ATOM 738 C C . LEU A 1 94 ? 14.624 15.280 17.800 1.00 70.06 94 LEU A C 1
ATOM 740 O O . LEU A 1 94 ? 14.884 15.985 18.770 1.00 70.06 94 LEU A O 1
ATOM 744 N N . THR A 1 95 ? 15.576 14.720 17.051 1.00 66.38 95 THR A N 1
ATOM 745 C CA . THR A 1 95 ? 17.020 14.931 17.259 1.00 66.38 95 THR A CA 1
ATOM 746 C C . THR A 1 95 ? 17.628 16.036 16.392 1.00 66.38 95 THR A C 1
ATOM 748 O O . THR A 1 95 ? 18.801 16.356 16.580 1.00 66.38 95 THR A O 1
ATOM 751 N N . MET A 1 96 ? 16.867 16.576 15.435 1.00 55.56 96 MET A N 1
ATOM 752 C CA . MET A 1 96 ? 17.232 17.747 14.623 1.00 55.56 96 MET A CA 1
ATOM 753 C C . MET A 1 96 ? 16.697 19.021 15.271 1.00 55.56 96 MET A C 1
ATOM 755 O O . MET A 1 96 ? 17.436 20.028 15.239 1.00 55.56 96 MET A O 1
#

Secondary structure (DSSP, 8-state):
-HHHHHHSSHHHHHTTHHHHHHHHHHHHHHHHHHHHHSTTS--S-HHHHHHHHHHHHHHHHHHS----TTSSS--HHHHHHHHHHHHHHHHHHHH-

pLDDT: mean 88.19, std 7.77, range [55.56, 97.81]

Foldseek 3Di:
DVVCVQCVDPVNVVVLPVLLVVLVVLLVVLQQVCLVPDPNSHDPCVPLSVLLSVVQSVCCRPVVDGQCSSPPDGDPVSVVVSVVVVCVVVVVVVVD

InterPro domains:
  IPR036396 Cytochrome P450 superfamily [G3DSA:1.10.630.10] (1-96)
  IPR036396 Cytochrome P450 superfamily [SSF48264] (6-90)
  IPR050479 Cytochrome P450, families 11 and 27 [PTHR24279] (2-96)